Protein AF-A0A4Q3CE89-F1 (afdb_monomer)

Radius of gyration: 19.92 Å; Cα contacts (8 Å, |Δi|>4): 206; chains: 1; bounding box: 49×62×50 Å

Secondary structure (DSSP, 8-state):
--------------PEEEEEETTTTEEEEEPPTTSTTGGG-EEEEHHHHHHTB-HHHHHHHHHHHHH--TT-EEEEEEEBTTS-EEEEEEEEEETTEEEEEEEETHHHHHHHHGGGSSSSS------

Mean predicted aligned error: 12.94 Å

Foldseek 3Di:
DDDDDDPPPPVPQFKWKWKWAQVVQKIAIGTDCPHPCNVVHGIDHLVRVLVQFDPVLSCLVVVCLPVPAAFAWRWGWTAGPVRWIKTDTWHHNHDSIIIDIIGTCVVVVVVVVVVVPPPPPDDDDDD

Nearest PDB structures (foldseek):
  3u2a-assembly1_A-2  TM=8.336E-01  e=3.483E-05  Caulobacter vibrioides
  2vlg-assembly2_B  TM=5.278E-01  e=3.460E-01  Bacillus subtilis
  2vlg-assembly1_A  TM=5.462E-01  e=7.627E-01  Bacillus subtilis
  4lpz-assembly1_A-1  TM=5.569E-01  e=7.208E-01  Homo sapiens

Solvent-accessible surface area (backbone atoms only — not comparable to full-atom values): 7422 Å² total; per-residue (Å²): 136,90,84,92,78,71,91,56,73,72,71,65,70,54,51,20,41,36,38,38,36,51,90,79,44,36,37,37,30,49,35,50,86,89,33,93,43,40,89,64,45,44,80,30,44,56,71,61,48,41,67,47,30,46,74,71,35,26,53,64,53,49,52,50,62,75,68,46,46,57,71,42,75,39,81,46,77,34,40,38,76,88,66,51,47,33,32,38,39,36,32,21,77,37,82,36,28,32,41,39,41,34,35,56,48,71,69,67,53,57,74,68,62,65,74,73,73,80,85,83,82,89,85,80,87,91,134

pLDDT: mean 72.24, std 17.17, range [33.31, 91.31]

Structure (mmCIF, N/CA/C/O backbone):
data_AF-A0A4Q3CE89-F1
#
_entry.id   AF-A0A4Q3CE89-F1
#
loop_
_atom_site.group_PDB
_atom_site.id
_atom_site.type_symbol
_atom_site.label_atom_id
_atom_site.label_alt_id
_atom_site.label_comp_id
_atom_site.label_asym_id
_atom_site.label_entity_id
_atom_site.label_seq_id
_atom_site.pdbx_PDB_ins_code
_atom_site.Cartn_x
_atom_site.Cartn_y
_atom_site.Cartn_z
_atom_site.occupancy
_atom_site.B_iso_or_equiv
_atom_site.auth_seq_id
_atom_site.auth_comp_id
_atom_site.auth_asym_id
_atom_site.auth_atom_id
_atom_site.pdbx_PDB_model_num
ATOM 1 N N . MET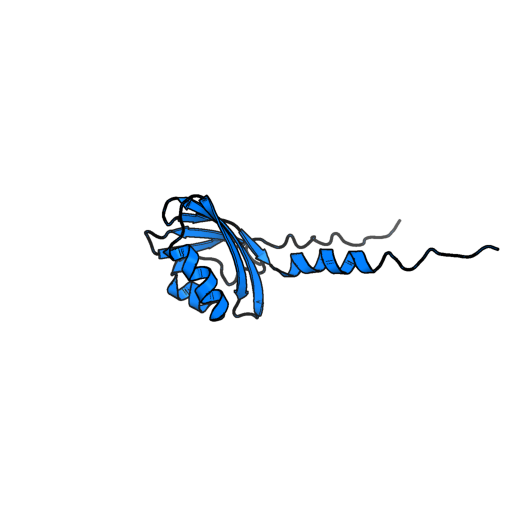 A 1 1 ? 30.138 17.308 34.429 1.00 42.50 1 MET A N 1
ATOM 2 C CA . MET A 1 1 ? 28.860 16.937 35.068 1.00 42.50 1 MET A CA 1
ATOM 3 C C . MET A 1 1 ? 27.771 17.779 34.424 1.00 42.50 1 MET A C 1
ATOM 5 O O . MET A 1 1 ? 27.955 18.983 34.342 1.00 42.50 1 MET A O 1
ATOM 9 N N . ASN A 1 2 ? 26.716 17.104 33.956 1.00 38.31 2 ASN A N 1
ATOM 10 C CA . ASN A 1 2 ? 25.486 17.593 33.313 1.00 38.31 2 ASN A CA 1
ATOM 11 C C . ASN A 1 2 ? 25.593 18.067 31.857 1.00 38.31 2 ASN A C 1
ATOM 13 O O . ASN A 1 2 ? 26.129 19.131 31.588 1.00 38.31 2 ASN A O 1
ATOM 17 N N . GLN A 1 3 ? 25.000 17.289 30.945 1.00 37.97 3 GLN A N 1
ATOM 18 C CA . GLN A 1 3 ? 23.792 17.667 30.190 1.00 37.97 3 GLN A CA 1
ATOM 19 C C . GLN A 1 3 ? 23.284 16.415 29.445 1.00 37.97 3 GLN A C 1
ATOM 21 O O . GLN A 1 3 ? 23.878 15.948 28.477 1.00 37.97 3 GLN A O 1
ATOM 26 N N . LEU A 1 4 ? 22.204 15.838 29.974 1.00 49.09 4 LEU A N 1
ATOM 27 C CA . LEU A 1 4 ? 21.367 14.843 29.315 1.00 49.09 4 LEU A CA 1
ATOM 28 C C . LEU A 1 4 ? 20.499 15.591 28.298 1.00 49.09 4 LEU A C 1
ATOM 30 O O . LEU A 1 4 ? 19.620 16.343 28.708 1.00 49.09 4 LEU A O 1
ATOM 34 N N . ALA A 1 5 ? 20.707 15.384 27.000 1.00 38.69 5 ALA A N 1
ATOM 35 C CA . ALA A 1 5 ? 19.748 15.815 25.990 1.00 38.69 5 ALA A CA 1
ATOM 36 C C . ALA A 1 5 ? 19.719 14.820 24.826 1.00 38.69 5 ALA A C 1
ATOM 38 O O . ALA A 1 5 ? 20.577 14.821 23.951 1.00 38.69 5 ALA A O 1
ATOM 39 N N . ALA A 1 6 ? 18.681 13.987 24.882 1.00 38.47 6 ALA A N 1
ATOM 40 C CA . ALA A 1 6 ? 18.089 13.235 23.788 1.00 38.47 6 ALA A CA 1
ATOM 41 C C . ALA A 1 6 ? 18.998 12.153 23.167 1.00 38.47 6 ALA A C 1
ATOM 43 O O . ALA A 1 6 ? 19.516 12.270 22.066 1.00 38.47 6 ALA A O 1
ATOM 44 N N . ASN A 1 7 ? 19.094 10.981 23.794 1.00 33.31 7 ASN A N 1
ATOM 45 C CA . ASN A 1 7 ? 18.219 9.864 23.404 1.00 33.31 7 ASN A CA 1
ATOM 46 C C . ASN A 1 7 ? 16.841 10.303 22.864 1.00 33.31 7 ASN A C 1
ATOM 48 O O . ASN A 1 7 ? 15.802 9.977 23.436 1.00 33.31 7 ASN A O 1
ATOM 52 N N . THR A 1 8 ? 16.811 11.062 21.767 1.00 37.31 8 THR A N 1
ATOM 53 C CA . THR A 1 8 ? 15.669 10.980 20.874 1.00 37.31 8 THR A CA 1
ATOM 54 C C . THR A 1 8 ? 15.753 9.539 20.402 1.00 37.31 8 THR A C 1
ATOM 56 O O . THR A 1 8 ? 16.778 9.177 19.815 1.00 37.31 8 THR A O 1
ATOM 59 N N . PRO A 1 9 ? 14.745 8.676 20.605 1.00 39.03 9 PRO A N 1
ATOM 60 C CA . PRO A 1 9 ? 14.524 7.710 19.556 1.00 39.03 9 PRO A CA 1
ATOM 61 C C . PRO A 1 9 ? 14.423 8.601 18.320 1.00 39.03 9 PRO A C 1
ATOM 63 O O . PRO A 1 9 ? 13.468 9.369 18.197 1.00 39.03 9 PRO A O 1
ATOM 66 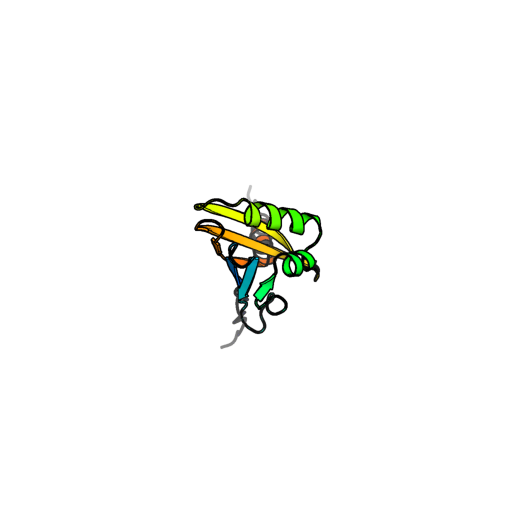N N . THR A 1 10 ? 15.452 8.631 17.466 1.00 42.19 10 THR A N 1
ATOM 67 C CA . THR A 1 10 ? 15.225 8.949 16.063 1.00 42.19 10 THR A CA 1
ATOM 68 C C . THR A 1 10 ? 14.096 8.007 15.759 1.00 42.19 10 THR A C 1
ATOM 70 O O . THR A 1 10 ? 14.329 6.799 15.800 1.00 42.19 10 THR A O 1
ATOM 73 N N . ALA A 1 11 ? 12.867 8.531 15.734 1.00 44.09 11 ALA A N 1
ATOM 74 C CA . ALA A 1 11 ? 11.676 7.749 15.536 1.00 44.09 11 ALA A CA 1
ATOM 75 C C . ALA A 1 11 ? 11.961 7.121 14.195 1.00 44.09 11 ALA A C 1
ATOM 77 O O . ALA A 1 11 ? 11.879 7.809 13.186 1.00 44.09 11 ALA A O 1
ATOM 78 N N . THR A 1 12 ? 12.500 5.900 14.222 1.00 45.50 12 THR A N 1
ATOM 79 C CA . THR A 1 12 ? 12.856 5.148 13.039 1.00 45.50 12 THR A CA 1
ATOM 80 C C . THR A 1 12 ? 11.525 5.123 12.362 1.00 45.50 12 THR A C 1
ATOM 82 O O . THR A 1 12 ? 10.606 4.556 12.952 1.00 45.50 12 THR A O 1
ATOM 85 N N . ALA A 1 13 ? 11.348 5.909 11.302 1.00 52.78 13 ALA A N 1
ATOM 86 C CA . ALA A 1 13 ? 10.067 6.049 10.657 1.00 52.78 13 ALA A CA 1
ATOM 87 C C . ALA A 1 13 ? 9.619 4.622 10.391 1.00 52.78 13 ALA A C 1
ATOM 89 O O . ALA A 1 13 ? 10.288 3.908 9.647 1.00 52.78 13 ALA A O 1
ATOM 90 N N . ARG A 1 14 ? 8.649 4.148 11.189 1.00 63.88 14 ARG A N 1
ATOM 91 C CA . ARG A 1 14 ? 8.466 2.714 11.445 1.00 63.88 14 ARG A CA 1
ATOM 92 C C . ARG A 1 14 ? 7.870 2.135 10.179 1.00 63.88 14 ARG A C 1
ATOM 94 O O . ARG A 1 14 ? 6.651 2.102 10.038 1.00 63.88 14 ARG A O 1
ATOM 101 N N . ALA A 1 15 ? 8.739 1.810 9.229 1.00 75.88 15 ALA A N 1
ATOM 102 C CA . ALA A 1 15 ? 8.361 1.384 7.906 1.00 75.88 15 ALA A CA 1
ATOM 103 C C . ALA A 1 15 ? 7.562 0.091 8.038 1.00 75.88 15 ALA A C 1
ATOM 105 O O . ALA A 1 15 ? 7.933 -0.795 8.809 1.00 75.88 15 ALA A O 1
ATOM 106 N N . ALA A 1 16 ? 6.458 -0.009 7.311 1.00 85.94 16 ALA A N 1
ATOM 107 C CA . ALA A 1 16 ? 5.689 -1.241 7.256 1.00 85.94 16 ALA A CA 1
ATOM 108 C C . ALA A 1 16 ? 6.120 -2.048 6.034 1.00 85.94 16 ALA A C 1
ATOM 110 O O . ALA A 1 16 ? 6.332 -1.494 4.957 1.00 85.94 16 ALA A O 1
ATOM 111 N N . LEU A 1 17 ? 6.240 -3.361 6.179 1.00 88.62 17 LEU A N 1
ATOM 112 C CA . LEU A 1 17 ? 6.423 -4.252 5.039 1.00 88.62 17 LEU A CA 1
ATOM 113 C C . LEU A 1 17 ? 5.070 -4.472 4.379 1.00 88.62 17 LEU A C 1
ATOM 115 O O . LEU A 1 17 ? 4.076 -4.701 5.063 1.00 88.62 17 LEU A O 1
ATOM 119 N N . TRP A 1 18 ? 5.025 -4.454 3.056 1.00 91.31 18 TRP A N 1
ATOM 120 C CA . TRP A 1 18 ? 3.819 -4.803 2.321 1.00 91.31 18 TRP A CA 1
ATOM 121 C C . TRP A 1 18 ? 4.125 -5.852 1.258 1.00 91.31 18 TRP A C 1
ATOM 123 O O . TRP A 1 18 ? 5.223 -5.905 0.698 1.00 91.31 18 TRP A O 1
ATOM 133 N N . SER A 1 19 ? 3.151 -6.715 0.999 1.00 90.12 19 SER A N 1
ATOM 134 C CA . SER A 1 19 ? 3.231 -7.768 -0.005 1.00 90.12 19 SER A CA 1
ATOM 135 C C . SER A 1 19 ? 1.880 -7.937 -0.679 1.00 90.12 19 SER A C 1
ATOM 137 O O . SER A 1 19 ? 0.852 -8.017 -0.013 1.00 90.12 19 SER A O 1
ATOM 139 N N . TRP A 1 20 ? 1.883 -7.996 -1.999 1.00 90.31 20 TRP A N 1
ATOM 140 C CA . TRP A 1 20 ? 0.733 -8.231 -2.850 1.00 90.31 20 TRP A CA 1
ATOM 141 C C . TRP A 1 20 ? 0.809 -9.622 -3.460 1.00 90.31 20 TRP A C 1
ATOM 143 O O . TRP A 1 20 ? 1.843 -10.012 -4.007 1.00 90.31 20 TRP A O 1
ATOM 153 N N . ASN A 1 21 ? -0.314 -10.330 -3.419 1.00 89.75 21 ASN A N 1
ATOM 154 C CA . ASN A 1 21 ? -0.508 -11.577 -4.134 1.00 89.75 21 ASN A CA 1
ATOM 155 C C . ASN A 1 21 ? -1.740 -11.462 -5.041 1.00 89.75 21 ASN A C 1
ATOM 157 O O . ASN A 1 21 ? -2.879 -11.479 -4.580 1.00 89.75 21 ASN A O 1
ATOM 161 N N . GLY A 1 22 ? -1.501 -11.371 -6.345 1.00 84.50 22 GLY A N 1
ATOM 162 C CA . GLY A 1 22 ? -2.529 -11.253 -7.373 1.00 84.50 22 GLY A CA 1
ATOM 163 C C . GLY A 1 22 ? -3.317 -12.538 -7.620 1.00 84.50 22 GLY A C 1
ATOM 164 O O . GLY A 1 22 ? -4.447 -12.452 -8.087 1.00 84.50 22 GLY A O 1
ATOM 165 N N . ALA A 1 23 ? -2.781 -13.712 -7.262 1.00 85.75 23 ALA A N 1
ATOM 166 C CA . ALA A 1 23 ? -3.513 -14.975 -7.367 1.00 85.75 23 ALA A CA 1
ATOM 167 C C . ALA A 1 23 ? -4.635 -15.066 -6.323 1.00 85.75 23 ALA A C 1
ATOM 169 O O . ALA A 1 23 ? -5.698 -15.616 -6.601 1.00 85.75 23 ALA A O 1
ATOM 170 N N . THR A 1 24 ? -4.412 -14.506 -5.130 1.00 86.50 24 THR A N 1
ATOM 171 C CA . THR A 1 24 ? -5.421 -14.448 -4.061 1.00 86.50 24 THR A CA 1
ATOM 172 C C . THR A 1 24 ? -6.152 -13.107 -3.994 1.00 86.50 24 THR A C 1
ATOM 174 O O . THR A 1 24 ? -7.188 -13.012 -3.342 1.00 86.50 24 THR A O 1
ATOM 177 N N . GLY A 1 25 ? -5.634 -12.064 -4.649 1.00 86.06 25 GLY A N 1
ATOM 178 C CA . GLY A 1 25 ? -6.163 -10.702 -4.566 1.00 86.06 25 GLY A CA 1
ATOM 179 C C . GLY A 1 25 ? -5.965 -10.053 -3.191 1.00 86.06 25 GLY A C 1
ATOM 180 O O . GLY A 1 25 ? -6.701 -9.126 -2.836 1.00 86.06 25 GLY A O 1
ATOM 181 N N . VAL A 1 26 ? -5.006 -10.560 -2.408 1.00 89.31 26 VAL A N 1
ATOM 182 C CA . VAL A 1 26 ? -4.754 -10.145 -1.024 1.00 89.31 26 VAL A CA 1
ATOM 183 C C . VAL A 1 26 ? -3.465 -9.335 -0.940 1.00 89.31 26 VAL A C 1
ATOM 185 O O . VAL A 1 26 ? -2.403 -9.766 -1.396 1.00 89.31 26 VAL A O 1
ATOM 188 N N . LEU A 1 27 ? -3.556 -8.175 -0.293 1.00 89.81 27 LEU A N 1
ATOM 189 C CA . LEU A 1 27 ? -2.424 -7.363 0.124 1.00 89.81 27 LEU A CA 1
ATOM 190 C C . LEU A 1 27 ? -2.209 -7.528 1.630 1.00 89.81 27 LEU A C 1
ATOM 192 O O . LEU A 1 27 ? -3.093 -7.241 2.428 1.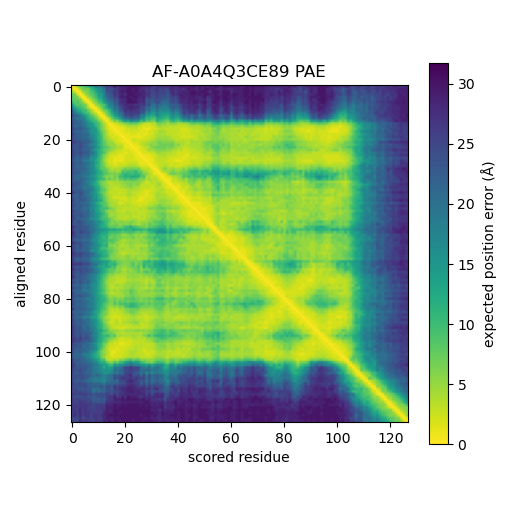00 89.81 27 LEU A O 1
ATOM 196 N N . THR A 1 28 ? -1.031 -7.985 2.033 1.00 91.31 28 THR A N 1
ATOM 197 C CA . THR A 1 28 ? -0.649 -8.088 3.444 1.00 91.31 28 THR A CA 1
ATOM 198 C C . THR A 1 28 ? 0.251 -6.920 3.803 1.00 91.31 28 THR A C 1
ATOM 200 O O . THR A 1 28 ? 1.283 -6.729 3.161 1.00 91.31 28 THR A O 1
ATOM 203 N N . ILE A 1 29 ? -0.121 -6.166 4.831 1.00 89.94 29 ILE A N 1
ATOM 204 C CA . ILE A 1 29 ? 0.712 -5.140 5.454 1.00 89.94 29 ILE A CA 1
ATOM 205 C C . ILE A 1 29 ? 1.145 -5.681 6.808 1.00 89.94 29 ILE A C 1
ATOM 207 O O . ILE A 1 29 ? 0.327 -6.194 7.565 1.00 89.94 29 ILE A O 1
ATOM 211 N N . ARG A 1 30 ? 2.436 -5.584 7.098 1.00 88.75 30 ARG A N 1
ATOM 212 C CA . ARG A 1 30 ? 3.010 -5.890 8.399 1.00 88.75 30 ARG A CA 1
ATOM 213 C C . ARG A 1 30 ? 3.677 -4.638 8.933 1.00 88.75 30 ARG A C 1
ATOM 215 O O . ARG A 1 30 ? 4.745 -4.253 8.451 1.00 88.75 30 ARG A O 1
ATOM 222 N N . ALA A 1 31 ? 3.030 -4.001 9.894 1.00 85.62 31 ALA A N 1
ATOM 223 C CA . ALA A 1 31 ? 3.563 -2.839 10.581 1.00 85.62 31 ALA A CA 1
ATOM 224 C C . ALA A 1 31 ? 4.081 -3.231 11.966 1.00 85.62 31 ALA A C 1
ATOM 226 O O . ALA A 1 31 ? 3.581 -4.157 12.601 1.00 85.62 31 ALA A O 1
ATOM 227 N N . GLU A 1 32 ? 5.076 -2.495 12.452 1.00 75.06 32 GLU A N 1
ATOM 228 C CA . GLU A 1 32 ? 5.529 -2.661 13.829 1.00 75.06 32 GLU A CA 1
ATOM 229 C C . GLU A 1 32 ? 4.418 -2.237 14.807 1.00 75.06 32 GLU A C 1
ATOM 231 O O . GLU A 1 32 ? 3.807 -1.172 14.621 1.00 75.06 32 GLU A O 1
ATOM 236 N N . PRO A 1 33 ? 4.163 -3.024 15.869 1.00 68.94 33 PRO A N 1
ATOM 237 C CA . PRO A 1 33 ? 3.121 -2.717 16.838 1.00 68.94 33 PRO A CA 1
ATOM 238 C C . PRO A 1 33 ? 3.388 -1.367 17.519 1.00 68.94 33 PRO A C 1
ATOM 240 O O . PRO A 1 33 ? 4.492 -1.080 17.992 1.00 68.94 33 PRO A O 1
ATOM 243 N N . GLY A 1 34 ? 2.366 -0.507 17.540 1.00 69.50 34 GLY A N 1
ATOM 244 C CA . GLY A 1 34 ? 2.474 0.864 18.052 1.00 69.50 34 GLY A CA 1
ATOM 245 C C . GLY A 1 34 ? 3.210 1.835 17.116 1.00 69.50 34 GLY A C 1
ATOM 246 O O . GLY A 1 34 ? 3.631 2.908 17.551 1.00 69.50 34 GLY A O 1
ATOM 247 N N . GLY A 1 35 ? 3.439 1.465 15.852 1.00 68.56 35 GLY A N 1
ATOM 248 C CA . GLY A 1 35 ? 3.931 2.359 14.802 1.00 68.56 35 GLY A CA 1
ATOM 249 C C . GLY A 1 35 ? 2.824 3.154 14.103 1.00 68.56 35 GLY A C 1
ATOM 250 O O . GLY A 1 35 ? 1.640 2.867 14.259 1.00 68.56 35 GLY A O 1
ATOM 251 N N . ALA A 1 36 ? 3.220 4.123 13.271 1.00 69.81 36 ALA A N 1
ATOM 252 C CA . ALA A 1 36 ? 2.303 4.987 12.514 1.00 69.81 36 ALA A CA 1
ATOM 253 C C . ALA A 1 36 ? 1.360 4.217 11.565 1.00 69.81 36 ALA A C 1
ATOM 255 O O . ALA A 1 36 ? 0.297 4.710 11.209 1.00 69.81 36 ALA A O 1
ATOM 256 N N . PHE A 1 37 ? 1.730 2.992 11.182 1.00 75.81 37 PHE A N 1
ATOM 257 C CA . PHE A 1 37 ? 0.938 2.124 10.307 1.00 75.81 37 PHE A CA 1
ATOM 258 C C . PHE A 1 37 ? 0.247 0.974 11.045 1.00 75.81 37 PHE A C 1
ATOM 260 O O . PHE A 1 37 ? -0.323 0.099 10.400 1.00 75.81 37 PHE A O 1
ATOM 267 N N . SER A 1 38 ? 0.265 0.960 12.383 1.00 79.81 38 SER A N 1
ATOM 268 C CA . SER A 1 38 ? -0.341 -0.127 13.165 1.00 79.81 38 SER A CA 1
ATOM 269 C C . SER A 1 38 ? -1.847 -0.275 12.903 1.00 79.81 38 SER A C 1
ATOM 271 O O . SER A 1 38 ? -2.373 -1.371 13.047 1.00 79.81 38 SER A O 1
ATOM 273 N N . SER A 1 39 ? -2.533 0.795 12.485 1.00 78.31 39 SER A N 1
ATOM 274 C CA . SER A 1 39 ? -3.965 0.776 12.140 1.00 78.31 39 SER A CA 1
ATOM 275 C C . SER A 1 39 ? -4.279 0.111 10.795 1.00 78.31 39 SER A C 1
ATOM 277 O O . SER A 1 39 ? -5.429 -0.240 10.548 1.00 78.31 39 SER A O 1
ATOM 279 N N . ILE A 1 40 ? -3.284 -0.034 9.913 1.00 81.50 40 ILE A N 1
ATOM 280 C CA . ILE A 1 40 ? -3.423 -0.698 8.606 1.00 81.50 40 ILE A CA 1
ATOM 281 C C . ILE A 1 40 ? -2.695 -2.049 8.563 1.00 81.50 40 ILE A C 1
ATOM 283 O O . ILE A 1 40 ? -2.604 -2.660 7.501 1.00 81.50 40 ILE A O 1
ATOM 287 N N . ASP A 1 41 ? -2.174 -2.520 9.698 1.00 86.50 41 ASP A N 1
ATOM 288 C CA . ASP A 1 41 ? -1.585 -3.852 9.831 1.00 86.50 41 ASP A CA 1
ATOM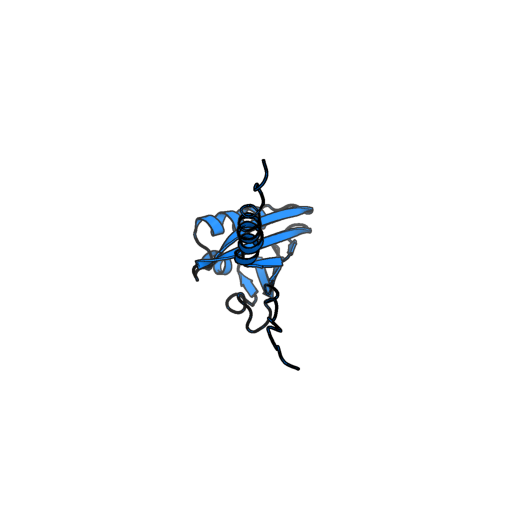 289 C C . ASP A 1 41 ? -2.628 -4.944 9.549 1.00 86.50 41 ASP A C 1
ATOM 291 O O . ASP A 1 41 ? -3.787 -4.836 9.953 1.00 86.50 41 ASP A O 1
ATOM 295 N N . GLY A 1 42 ? -2.219 -5.992 8.835 1.00 88.56 42 GLY A N 1
ATOM 296 C CA . GLY A 1 42 ? -3.054 -7.153 8.550 1.00 88.56 42 GLY A CA 1
ATOM 297 C C . GLY A 1 42 ? -3.181 -7.494 7.067 1.00 88.56 42 GLY A C 1
ATOM 298 O O . GLY A 1 42 ? -2.472 -6.981 6.199 1.00 88.56 42 GLY A O 1
ATOM 299 N N . ALA A 1 43 ? -4.090 -8.424 6.779 1.00 90.94 43 ALA A N 1
ATOM 300 C CA . ALA A 1 43 ? -4.400 -8.867 5.427 1.00 90.94 43 ALA A CA 1
ATOM 301 C C . ALA A 1 43 ? -5.652 -8.155 4.908 1.00 90.94 43 ALA A C 1
ATOM 303 O O . ALA A 1 43 ? -6.718 -8.213 5.517 1.00 90.94 43 ALA A O 1
ATOM 304 N N . TRP A 1 44 ? -5.517 -7.529 3.747 1.00 90.12 44 TRP A N 1
ATOM 305 C CA . TRP A 1 44 ? -6.546 -6.729 3.106 1.00 90.12 44 TRP A CA 1
ATOM 306 C C . TRP A 1 44 ? -6.878 -7.320 1.745 1.00 90.12 44 TRP A C 1
ATOM 308 O O . TRP A 1 44 ? -5.990 -7.670 0.970 1.00 90.12 44 TRP A O 1
ATOM 318 N N . SER A 1 45 ? -8.164 -7.388 1.411 1.00 88.19 45 SER A N 1
ATOM 319 C CA . SER A 1 45 ? -8.548 -7.545 0.008 1.00 88.19 45 SER A CA 1
ATOM 320 C C . SER A 1 45 ? -8.201 -6.264 -0.757 1.00 88.19 45 SER A C 1
ATOM 322 O O . SER A 1 45 ? -8.165 -5.184 -0.160 1.00 88.19 45 SER A O 1
ATOM 324 N N . LEU A 1 46 ? -7.980 -6.353 -2.073 1.00 83.62 46 LEU A N 1
ATOM 325 C CA . LEU A 1 46 ? -7.746 -5.157 -2.893 1.00 83.62 46 LEU A CA 1
ATOM 326 C C . LEU A 1 46 ? -8.853 -4.113 -2.692 1.00 83.62 46 LEU A C 1
ATOM 328 O O . LEU A 1 46 ? -8.561 -2.950 -2.462 1.00 83.62 46 LEU A O 1
ATOM 332 N N . GLU A 1 47 ? -10.117 -4.526 -2.714 1.00 83.50 47 GLU A N 1
ATOM 333 C CA . GLU A 1 47 ? -11.272 -3.637 -2.543 1.00 83.50 47 GLU A CA 1
ATOM 334 C C . GLU A 1 47 ? -11.268 -2.933 -1.175 1.00 83.50 47 GLU A C 1
ATOM 336 O O . GLU A 1 47 ? -11.461 -1.717 -1.112 1.00 83.50 47 GLU A O 1
ATOM 341 N N . SER A 1 48 ? -11.004 -3.679 -0.094 1.00 85.81 48 SER A N 1
ATOM 342 C CA . SER A 1 48 ? -10.943 -3.143 1.273 1.00 85.81 48 SER A CA 1
ATOM 343 C C . SER A 1 4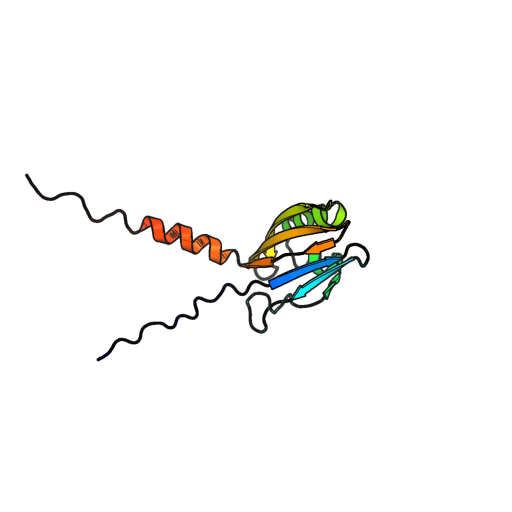8 ? -9.754 -2.212 1.469 1.00 85.81 48 SER A C 1
ATOM 345 O O . SER A 1 48 ? -9.907 -1.153 2.064 1.00 85.81 48 SER A O 1
ATOM 347 N N . LEU A 1 49 ? -8.583 -2.575 0.939 1.00 82.94 49 LEU A N 1
ATOM 348 C CA . LEU A 1 49 ? -7.398 -1.724 0.983 1.00 82.94 49 LEU A CA 1
ATOM 349 C C . LEU A 1 49 ? -7.672 -0.403 0.273 1.00 82.94 49 LEU A C 1
ATOM 351 O O . LEU A 1 49 ? -7.407 0.666 0.803 1.00 82.94 49 LEU A O 1
ATOM 355 N N . LEU A 1 50 ? -8.232 -0.485 -0.929 1.00 81.62 50 LEU A N 1
ATOM 356 C CA . LEU A 1 50 ? -8.547 0.658 -1.762 1.00 81.62 50 LEU A CA 1
ATOM 357 C C . LEU A 1 50 ? -9.596 1.594 -1.130 1.00 81.62 50 LEU A C 1
ATOM 359 O O . LEU A 1 50 ? -9.628 2.771 -1.477 1.00 81.62 50 LEU A O 1
ATOM 363 N N . ALA A 1 51 ? -10.424 1.107 -0.203 1.00 82.62 51 ALA A N 1
ATOM 364 C CA . ALA A 1 51 ? -11.316 1.947 0.595 1.00 82.62 51 ALA A CA 1
ATOM 365 C C . ALA A 1 51 ? -10.570 2.785 1.654 1.00 82.62 51 ALA A C 1
ATOM 367 O O . ALA A 1 51 ? -11.078 3.829 2.050 1.00 82.62 51 ALA A O 1
ATOM 368 N N . GLN A 1 52 ? -9.359 2.379 2.057 1.00 79.00 52 GLN A N 1
ATOM 369 C CA . GLN A 1 52 ? -8.514 3.095 3.026 1.00 79.00 52 GLN A CA 1
ATOM 370 C C . GLN A 1 52 ? -7.725 4.267 2.414 1.00 79.00 52 GLN A C 1
ATOM 372 O O . GLN A 1 52 ? -6.974 4.942 3.123 1.00 79.00 52 GLN A O 1
ATOM 377 N N . PHE A 1 53 ? -7.877 4.510 1.110 1.00 78.12 53 PHE A N 1
ATOM 378 C CA . PHE A 1 53 ? -7.176 5.559 0.375 1.00 78.12 53 PHE A CA 1
ATOM 379 C C . PHE A 1 53 ? -8.155 6.495 -0.324 1.00 78.12 53 PHE A C 1
ATOM 381 O O . PHE A 1 53 ? -9.196 6.073 -0.830 1.00 78.12 53 PHE A O 1
ATOM 388 N N . ASP A 1 54 ? -7.771 7.767 -0.418 1.00 72.69 54 ASP A N 1
ATOM 389 C CA . ASP A 1 54 ? -8.489 8.743 -1.234 1.00 72.69 54 ASP A CA 1
ATOM 390 C C . ASP A 1 54 ? -8.550 8.310 -2.715 1.00 72.69 54 ASP A C 1
ATOM 392 O O . ASP A 1 54 ? -7.637 7.651 -3.228 1.00 72.69 54 ASP A O 1
ATOM 396 N N . GLY A 1 55 ? -9.622 8.682 -3.422 1.00 71.31 55 GLY A N 1
ATOM 397 C CA . GLY A 1 55 ? -9.953 8.181 -4.761 1.00 71.31 55 GLY A CA 1
ATOM 398 C C . GLY A 1 55 ? -8.820 8.272 -5.793 1.00 71.31 55 GLY A C 1
ATOM 399 O O . GLY A 1 55 ? -8.675 7.368 -6.621 1.00 71.31 55 GLY A O 1
ATOM 400 N N . LEU A 1 56 ? -7.963 9.297 -5.726 1.00 72.94 56 LEU A N 1
ATOM 401 C CA . LEU A 1 56 ? -6.799 9.401 -6.619 1.00 72.94 56 LEU A CA 1
ATOM 402 C C . LEU A 1 56 ? -5.685 8.412 -6.254 1.00 72.94 56 LEU A C 1
ATOM 404 O O . LEU A 1 56 ? -5.099 7.782 -7.138 1.00 72.94 56 LEU A O 1
ATOM 408 N N . ALA A 1 57 ? -5.415 8.229 -4.961 1.00 75.12 57 ALA A N 1
ATOM 409 C CA . ALA A 1 57 ? -4.473 7.220 -4.482 1.00 75.12 57 ALA A CA 1
ATOM 410 C C . ALA A 1 57 ? -4.973 5.799 -4.795 1.00 75.12 57 ALA A C 1
ATOM 412 O O . ALA A 1 57 ? -4.178 4.932 -5.163 1.00 75.12 57 ALA A O 1
ATOM 413 N N . ARG A 1 58 ? -6.296 5.592 -4.766 1.00 80.19 58 ARG A N 1
ATOM 414 C CA . ARG A 1 58 ? -6.956 4.332 -5.125 1.00 80.19 58 ARG A CA 1
ATOM 415 C C . ARG A 1 58 ? -6.571 3.859 -6.531 1.00 80.19 58 ARG A C 1
ATOM 417 O O . ARG A 1 58 ? -6.093 2.739 -6.705 1.00 80.19 58 ARG A O 1
ATOM 424 N N . VAL A 1 59 ? -6.720 4.719 -7.539 1.00 79.38 59 VAL A N 1
ATOM 425 C CA . VAL A 1 59 ? -6.380 4.383 -8.936 1.00 79.38 59 VAL A CA 1
ATOM 426 C C . VAL A 1 59 ? -4.878 4.149 -9.101 1.00 79.38 59 VAL A C 1
ATOM 428 O O . VAL A 1 59 ? -4.466 3.227 -9.811 1.00 79.38 59 VAL A O 1
ATOM 431 N N . ARG A 1 60 ? -4.057 4.949 -8.414 1.00 78.50 60 ARG A N 1
ATOM 432 C CA . ARG A 1 60 ? -2.594 4.848 -8.478 1.00 78.50 60 ARG A CA 1
ATOM 433 C C . ARG A 1 60 ? -2.064 3.538 -7.909 1.00 78.50 60 ARG A C 1
ATOM 435 O O . ARG A 1 60 ? -1.114 3.015 -8.470 1.00 78.50 60 ARG A O 1
ATOM 442 N N . ILE A 1 61 ? -2.692 2.997 -6.864 1.00 80.25 61 ILE A N 1
ATOM 443 C CA . ILE A 1 61 ? -2.361 1.681 -6.294 1.00 80.25 61 ILE A CA 1
ATOM 444 C C . ILE A 1 61 ? -2.946 0.552 -7.150 1.00 80.25 61 ILE A C 1
ATOM 446 O O . ILE A 1 61 ? -2.247 -0.400 -7.487 1.00 80.25 61 ILE A O 1
ATOM 450 N N . ALA A 1 62 ? -4.213 0.655 -7.558 1.00 82.06 62 ALA A N 1
ATOM 451 C CA . ALA A 1 62 ? -4.892 -0.423 -8.276 1.00 82.06 62 ALA A CA 1
ATOM 452 C C . ALA A 1 62 ? -4.282 -0.725 -9.656 1.00 82.06 62 ALA A C 1
ATOM 454 O O . ALA A 1 62 ? -4.222 -1.887 -10.056 1.00 82.06 62 ALA A O 1
ATOM 455 N N . THR A 1 63 ? -3.845 0.306 -10.384 1.00 81.62 63 THR A N 1
ATOM 456 C CA . THR A 1 63 ? -3.328 0.175 -11.757 1.00 81.62 63 THR A CA 1
ATOM 457 C C . THR A 1 63 ? -2.101 -0.745 -11.845 1.00 81.62 63 THR A C 1
ATOM 459 O O . THR A 1 63 ? -2.171 -1.743 -12.569 1.00 81.62 63 THR A O 1
ATOM 462 N N . PRO A 1 64 ? -1.004 -0.493 -11.104 1.00 80.31 64 PRO A N 1
ATOM 463 C CA . PRO A 1 64 ? 0.149 -1.383 -11.113 1.00 80.31 64 PRO A CA 1
ATOM 464 C C . PRO A 1 64 ? -0.188 -2.746 -10.507 1.00 80.31 64 PRO A C 1
ATOM 466 O O . PRO A 1 64 ? 0.205 -3.752 -11.075 1.00 80.31 64 PRO A O 1
ATOM 469 N N . LEU A 1 65 ? -0.984 -2.841 -9.434 1.00 79.56 65 LEU A N 1
ATOM 470 C CA . LEU A 1 65 ? -1.320 -4.145 -8.834 1.00 79.56 65 LEU A CA 1
ATOM 471 C C . LEU A 1 65 ? -2.103 -5.086 -9.766 1.00 79.56 65 LEU A C 1
ATOM 473 O O . LEU A 1 65 ? -1.984 -6.305 -9.632 1.00 79.56 65 LEU A O 1
ATOM 477 N N . ARG A 1 66 ? -2.878 -4.542 -10.714 1.00 80.81 66 ARG A N 1
ATOM 478 C CA . ARG A 1 66 ? -3.639 -5.327 -11.704 1.00 80.81 66 ARG A CA 1
ATOM 479 C C . ARG A 1 66 ? -2.852 -5.665 -12.971 1.00 80.81 66 ARG A C 1
ATOM 481 O O . ARG A 1 66 ? -3.120 -6.700 -13.571 1.00 80.81 66 ARG A O 1
ATOM 488 N N . SER A 1 67 ? -1.917 -4.808 -13.378 1.00 79.75 67 SER A N 1
ATOM 489 C CA . SER A 1 67 ? -1.229 -4.908 -14.680 1.00 79.75 67 SER A CA 1
ATOM 490 C C . SER A 1 67 ? 0.295 -5.023 -14.574 1.00 79.75 67 SER A C 1
ATOM 492 O O . SER A 1 67 ? 0.990 -4.991 -15.591 1.00 79.75 67 SER A O 1
ATOM 494 N N . GLY A 1 68 ? 0.816 -5.115 -13.353 1.00 76.88 68 GLY A N 1
ATOM 495 C CA . GLY A 1 68 ? 2.238 -5.095 -13.052 1.00 76.88 68 GLY A CA 1
ATOM 496 C C . GLY A 1 68 ? 2.971 -6.301 -13.613 1.00 76.88 68 GLY A C 1
ATOM 497 O O . GLY A 1 68 ? 2.473 -7.430 -13.602 1.00 76.88 68 GLY A O 1
ATOM 498 N N . ARG A 1 69 ? 4.174 -6.043 -14.121 1.00 80.75 69 ARG A N 1
ATOM 499 C CA . ARG A 1 69 ? 5.054 -7.057 -14.706 1.00 80.75 69 ARG A CA 1
ATOM 500 C C . ARG A 1 69 ? 6.212 -7.344 -13.760 1.00 80.75 69 ARG A C 1
ATOM 502 O O . ARG A 1 69 ? 6.639 -6.424 -13.074 1.00 80.75 69 ARG A O 1
ATOM 509 N N . PRO A 1 70 ? 6.771 -8.565 -13.753 1.00 83.88 70 PRO A N 1
ATOM 510 C CA . PRO A 1 70 ? 7.979 -8.859 -12.988 1.00 83.88 70 PRO A CA 1
ATOM 511 C C . PRO A 1 70 ? 9.088 -7.844 -13.298 1.00 83.88 70 PRO A C 1
ATOM 513 O O . PRO A 1 70 ? 9.370 -7.573 -14.465 1.00 83.88 70 PRO A O 1
ATOM 516 N N . GLY A 1 71 ? 9.701 -7.282 -12.259 1.00 81.12 71 GLY A N 1
ATOM 517 C CA . GLY A 1 71 ? 10.730 -6.245 -12.360 1.00 81.12 71 GLY A CA 1
ATOM 518 C C . GLY A 1 71 ? 10.204 -4.809 -12.437 1.00 81.12 71 GLY A C 1
ATOM 519 O O . GLY A 1 71 ? 11.011 -3.886 -12.352 1.00 81.12 71 GLY A O 1
ATOM 520 N N . ASP A 1 72 ? 8.891 -4.597 -12.559 1.00 83.88 72 ASP A N 1
ATOM 521 C CA . ASP A 1 72 ? 8.314 -3.252 -12.593 1.00 83.88 72 ASP A CA 1
ATOM 522 C C . ASP A 1 72 ? 8.418 -2.593 -11.201 1.00 83.88 72 ASP A C 1
ATOM 524 O O . ASP A 1 72 ? 7.989 -3.194 -10.201 1.00 83.88 72 ASP A O 1
ATOM 528 N N . PRO A 1 73 ? 9.037 -1.403 -11.097 1.00 85.12 73 PRO A N 1
ATOM 529 C CA . PRO A 1 73 ? 9.188 -0.706 -9.831 1.00 85.12 73 PRO A CA 1
ATOM 530 C C . PRO A 1 73 ? 7.862 -0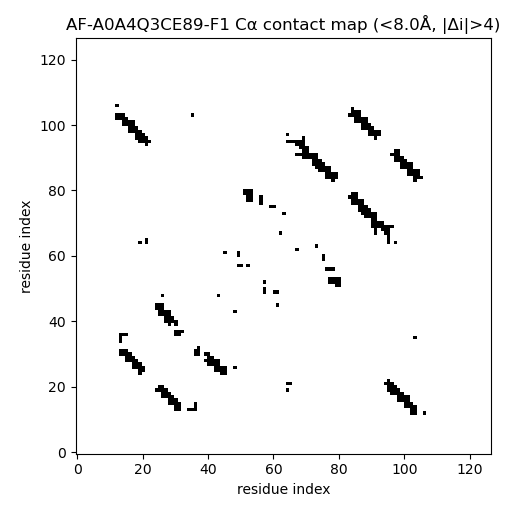.088 -9.393 1.00 85.12 73 PRO A C 1
ATOM 532 O O . PRO A 1 73 ? 7.072 0.402 -10.195 1.00 85.12 73 PRO A O 1
ATOM 535 N N . ILE A 1 74 ? 7.643 -0.060 -8.085 1.00 84.56 74 ILE A N 1
ATOM 536 C CA . ILE A 1 74 ? 6.460 0.528 -7.468 1.00 84.56 74 ILE A CA 1
ATOM 537 C C . ILE A 1 74 ? 6.927 1.691 -6.602 1.00 84.56 74 ILE A C 1
ATOM 539 O O . ILE A 1 74 ? 7.594 1.482 -5.592 1.00 84.56 74 ILE A O 1
ATOM 543 N N . ASP A 1 75 ? 6.568 2.902 -7.020 1.00 85.75 75 ASP A N 1
ATOM 544 C CA . ASP A 1 75 ? 6.754 4.165 -6.299 1.00 85.75 75 ASP A CA 1
ATOM 545 C C . ASP A 1 75 ? 5.404 4.886 -6.303 1.00 85.75 75 ASP A C 1
ATOM 547 O O . ASP A 1 75 ? 4.955 5.412 -7.325 1.00 85.75 75 ASP A O 1
ATOM 551 N N . ILE A 1 76 ? 4.673 4.797 -5.191 1.00 84.62 76 ILE A N 1
ATOM 552 C CA . ILE A 1 76 ? 3.313 5.335 -5.104 1.00 84.62 76 ILE A CA 1
ATOM 553 C C . ILE A 1 76 ? 3.154 6.149 -3.835 1.00 84.62 76 ILE A C 1
ATOM 555 O O . ILE A 1 76 ? 3.109 5.627 -2.721 1.00 84.62 76 ILE A O 1
ATOM 559 N N . ARG A 1 77 ? 2.978 7.454 -4.020 1.00 83.88 77 ARG A N 1
ATOM 560 C CA . ARG A 1 77 ? 2.581 8.371 -2.951 1.00 83.88 77 ARG A CA 1
ATOM 561 C C . ARG A 1 77 ? 1.071 8.346 -2.787 1.00 83.88 77 ARG A C 1
ATOM 563 O O . ARG A 1 77 ? 0.349 8.623 -3.754 1.00 83.88 77 ARG A O 1
ATOM 570 N N . ALA A 1 78 ? 0.631 8.051 -1.572 1.00 79.88 78 ALA A N 1
ATOM 571 C CA . ALA A 1 78 ? -0.763 7.959 -1.181 1.00 79.88 78 ALA A CA 1
ATOM 572 C C . ALA A 1 78 ? -1.002 8.703 0.139 1.00 79.88 78 ALA A C 1
ATOM 574 O O . ALA A 1 78 ? -0.087 8.896 0.934 1.00 79.88 78 ALA A O 1
ATOM 575 N N . THR A 1 79 ? -2.243 9.103 0.378 1.00 79.12 79 THR A N 1
ATOM 576 C CA . THR A 1 79 ? -2.673 9.662 1.662 1.00 79.12 79 THR A CA 1
ATOM 577 C C . THR A 1 79 ? -3.650 8.676 2.280 1.00 79.12 79 THR A C 1
ATOM 579 O O . THR A 1 79 ? -4.601 8.260 1.612 1.00 79.12 79 THR A O 1
ATOM 582 N N . LEU A 1 80 ? -3.379 8.258 3.516 1.00 77.38 80 LEU A N 1
ATOM 583 C CA . LEU A 1 80 ? -4.274 7.399 4.291 1.00 77.38 80 LEU A CA 1
ATOM 584 C C . LEU A 1 80 ? -5.541 8.176 4.675 1.00 77.38 80 LEU A C 1
ATOM 586 O O . LEU A 1 80 ? -5.516 9.405 4.718 1.00 77.38 80 LEU A O 1
ATOM 590 N N . LEU A 1 81 ? -6.633 7.477 5.002 1.00 72.31 81 LEU A N 1
ATOM 591 C CA . LEU A 1 81 ? -7.878 8.109 5.478 1.00 72.31 81 LEU A CA 1
ATOM 592 C C . LEU A 1 81 ? -7.688 9.026 6.698 1.00 72.31 81 LEU A C 1
ATOM 594 O O . LEU A 1 81 ? -8.410 10.005 6.836 1.00 72.31 81 LEU A O 1
ATOM 598 N N . ASP A 1 82 ? -6.702 8.739 7.549 1.00 71.69 82 ASP A N 1
ATOM 599 C CA . ASP A 1 82 ? -6.329 9.583 8.695 1.00 71.69 82 ASP A CA 1
ATOM 600 C C . ASP A 1 82 ? -5.657 10.912 8.274 1.00 71.69 82 ASP A C 1
ATOM 602 O O . ASP A 1 82 ? -5.340 11.768 9.091 1.00 71.69 82 ASP A O 1
ATOM 606 N N . GLY A 1 83 ? -5.422 11.110 6.973 1.00 71.56 83 GLY A N 1
ATOM 607 C CA . GLY A 1 83 ? -4.729 12.272 6.418 1.00 71.56 83 GLY A CA 1
ATOM 608 C C . GLY A 1 83 ? -3.205 12.130 6.406 1.00 71.56 83 GLY A C 1
ATOM 609 O O . GLY A 1 83 ? -2.518 12.976 5.828 1.00 71.56 83 GLY A O 1
ATOM 610 N N . SER A 1 84 ? -2.656 11.057 6.984 1.00 74.38 84 SER A N 1
ATOM 611 C CA . SER A 1 84 ? -1.212 10.821 7.007 1.00 74.38 84 SER A CA 1
ATOM 612 C C . SER A 1 84 ? -0.687 10.447 5.614 1.00 74.38 84 SER A C 1
ATOM 614 O O . SER A 1 84 ? -1.214 9.528 4.972 1.00 74.38 84 SER A O 1
ATOM 616 N N . PRO A 1 85 ? 0.375 11.105 5.122 1.00 78.06 85 PRO A N 1
ATOM 617 C CA . PRO A 1 85 ? 0.962 10.757 3.841 1.00 78.06 85 PRO A CA 1
ATOM 618 C C . PRO A 1 85 ? 1.852 9.510 3.972 1.00 78.06 85 PRO A C 1
ATOM 620 O O . PRO A 1 85 ? 2.729 9.430 4.834 1.00 78.06 85 PRO A O 1
ATOM 623 N N . ALA A 1 86 ? 1.657 8.552 3.073 1.00 82.38 86 ALA A N 1
ATOM 624 C CA . ALA A 1 86 ? 2.376 7.289 3.006 1.00 82.38 86 ALA A CA 1
ATOM 625 C C . ALA A 1 86 ? 3.016 7.111 1.625 1.00 82.38 86 ALA A C 1
ATOM 627 O O . ALA A 1 86 ? 2.442 7.466 0.591 1.00 82.38 86 ALA A O 1
ATOM 628 N N . HIS A 1 87 ? 4.217 6.547 1.603 1.00 85.62 87 HIS A N 1
ATOM 629 C CA . HIS A 1 87 ? 4.932 6.260 0.374 1.00 85.62 87 HIS A CA 1
ATOM 630 C C . HIS A 1 87 ? 5.193 4.762 0.260 1.00 85.62 87 HIS A C 1
ATOM 632 O O . HIS A 1 87 ? 5.886 4.184 1.094 1.00 85.62 87 HIS A O 1
ATOM 638 N N . PHE A 1 88 ? 4.620 4.147 -0.768 1.00 86.44 88 PHE A N 1
ATOM 639 C CA . PHE A 1 88 ? 4.800 2.744 -1.101 1.00 86.44 88 PHE A CA 1
ATOM 640 C C . PHE A 1 88 ? 5.976 2.611 -2.055 1.00 86.44 88 PHE A C 1
ATOM 642 O O . PHE A 1 88 ? 5.916 3.095 -3.184 1.00 86.44 88 PHE A O 1
ATOM 649 N N . PHE A 1 89 ? 7.009 1.921 -1.597 1.00 86.81 89 PHE A N 1
ATOM 650 C CA . PHE A 1 89 ? 8.152 1.506 -2.389 1.00 86.81 89 PHE A CA 1
ATOM 651 C C . PHE A 1 89 ? 8.146 -0.000 -2.543 1.00 86.81 89 PHE A C 1
ATOM 653 O O . PHE A 1 89 ? 7.822 -0.716 -1.597 1.00 86.81 89 PHE A O 1
ATOM 660 N N . GLY A 1 90 ? 8.552 -0.501 -3.697 1.00 88.19 90 GLY A N 1
ATOM 661 C CA . GLY A 1 90 ? 8.712 -1.928 -3.914 1.00 88.19 90 GLY A CA 1
ATOM 662 C C . GLY A 1 90 ? 8.934 -2.255 -5.374 1.00 88.19 90 GLY A C 1
ATOM 663 O O . GLY A 1 90 ? 9.220 -1.382 -6.189 1.00 88.19 90 GLY A O 1
ATOM 664 N N . ALA A 1 91 ? 8.786 -3.527 -5.698 1.00 89.75 91 ALA A N 1
ATOM 665 C CA . ALA A 1 91 ? 8.765 -3.984 -7.076 1.00 89.75 91 ALA A CA 1
ATOM 666 C C . ALA A 1 91 ? 7.958 -5.276 -7.186 1.00 89.75 91 ALA A C 1
ATOM 668 O O . ALA A 1 91 ? 7.788 -6.016 -6.205 1.00 89.75 91 ALA A O 1
ATOM 669 N N . PHE A 1 92 ? 7.499 -5.564 -8.397 1.00 87.69 92 PHE A N 1
ATOM 670 C CA . PHE A 1 92 ? 7.011 -6.891 -8.744 1.00 87.69 92 PHE A CA 1
ATOM 671 C C . PHE A 1 92 ? 8.184 -7.863 -8.788 1.00 87.69 92 PHE A C 1
ATOM 673 O O . PHE A 1 92 ? 9.139 -7.671 -9.538 1.00 87.69 92 PHE A O 1
ATOM 680 N N . HIS A 1 93 ? 8.124 -8.909 -7.973 1.00 85.88 93 HIS A N 1
ATOM 681 C CA . HIS A 1 93 ? 9.137 -9.960 -7.976 1.00 85.88 93 HIS A CA 1
ATOM 682 C C . HIS A 1 93 ? 8.746 -11.120 -8.897 1.00 85.88 93 HIS A C 1
ATOM 684 O O . HIS A 1 93 ? 9.623 -11.772 -9.450 1.00 85.88 93 HIS A O 1
ATOM 690 N N . ASP A 1 94 ? 7.443 -11.341 -9.082 1.00 84.19 94 ASP A N 1
ATOM 691 C CA . ASP A 1 94 ? 6.884 -12.354 -9.978 1.00 84.19 94 ASP A CA 1
ATOM 692 C C . ASP A 1 94 ? 5.569 -11.843 -10.603 1.00 84.19 94 ASP A C 1
ATOM 694 O O . ASP A 1 94 ? 5.122 -10.725 -10.312 1.00 84.19 94 ASP A O 1
ATOM 698 N N . VAL A 1 95 ? 4.945 -12.627 -11.485 1.00 81.56 95 VAL A N 1
ATOM 699 C CA . VAL A 1 95 ? 3.709 -12.245 -12.174 1.00 81.56 95 VAL A CA 1
ATOM 700 C C . VAL A 1 95 ? 2.593 -12.095 -11.144 1.00 81.56 95 VAL A C 1
ATOM 702 O O . VAL A 1 95 ? 2.173 -13.051 -10.499 1.00 81.56 95 VAL A O 1
ATOM 705 N N . GLY A 1 96 ? 2.113 -10.863 -10.973 1.00 82.44 96 GLY A N 1
ATOM 706 C CA . GLY A 1 96 ? 1.088 -10.552 -9.980 1.00 82.44 96 GLY A CA 1
ATOM 707 C C . GLY A 1 96 ? 1.571 -10.630 -8.528 1.00 82.44 96 GLY A C 1
ATOM 708 O O . GLY A 1 96 ? 0.741 -10.521 -7.633 1.00 82.44 96 GLY A O 1
ATOM 709 N N . VAL A 1 97 ? 2.871 -10.777 -8.259 1.00 88.38 97 VAL A N 1
ATOM 710 C CA . VAL A 1 97 ? 3.419 -10.763 -6.893 1.00 88.38 97 VAL A CA 1
ATOM 711 C C . VAL A 1 97 ? 4.353 -9.574 -6.736 1.00 88.38 97 VAL A C 1
ATOM 713 O O . VAL A 1 97 ? 5.390 -9.494 -7.396 1.00 88.38 97 VAL A O 1
ATOM 716 N N . ALA A 1 98 ? 4.013 -8.667 -5.826 1.00 89.81 98 ALA A N 1
ATOM 717 C CA . ALA A 1 98 ? 4.837 -7.505 -5.508 1.00 89.81 98 ALA A CA 1
ATOM 718 C C . ALA A 1 98 ? 5.108 -7.417 -4.017 1.00 89.81 98 ALA A C 1
ATOM 720 O O . ALA A 1 98 ? 4.324 -7.895 -3.207 1.00 89.81 98 ALA A O 1
ATOM 721 N N . ARG A 1 99 ? 6.225 -6.804 -3.639 1.00 90.00 99 ARG A N 1
ATOM 722 C CA . ARG A 1 99 ? 6.546 -6.564 -2.232 1.00 90.00 99 ARG A CA 1
ATOM 723 C C . ARG A 1 99 ? 7.399 -5.324 -2.072 1.00 90.00 99 ARG A C 1
ATOM 725 O O . ARG A 1 99 ? 8.131 -4.946 -2.990 1.00 90.00 99 ARG A O 1
ATOM 732 N N . GLY A 1 100 ? 7.368 -4.758 -0.877 1.00 89.62 100 GLY A N 1
ATOM 733 C CA . GLY A 1 100 ? 8.275 -3.690 -0.505 1.00 89.62 100 GLY A CA 1
ATOM 734 C C . GLY A 1 100 ? 7.950 -3.066 0.843 1.00 89.62 100 GLY A C 1
ATOM 735 O O . GLY A 1 100 ? 7.548 -3.759 1.777 1.00 89.62 100 GLY A O 1
ATOM 736 N N . LEU A 1 101 ? 8.174 -1.760 0.943 1.00 88.81 101 LEU A N 1
ATOM 737 C CA . LEU A 1 101 ? 8.103 -0.977 2.170 1.00 88.81 101 LEU A CA 1
ATOM 738 C C . LEU A 1 101 ? 7.131 0.197 2.028 1.00 88.81 101 LEU A C 1
ATOM 740 O O . LEU A 1 101 ? 7.024 0.807 0.969 1.00 88.81 101 LEU A O 1
ATOM 744 N N . ILE A 1 102 ? 6.438 0.516 3.113 1.00 86.31 102 ILE A N 1
ATOM 745 C CA . ILE A 1 102 ? 5.631 1.720 3.283 1.00 86.31 102 ILE A CA 1
ATOM 746 C C . ILE A 1 102 ? 6.382 2.616 4.256 1.00 86.31 102 ILE A C 1
ATOM 748 O O . ILE A 1 102 ? 6.657 2.198 5.381 1.00 86.31 102 ILE A O 1
ATOM 752 N N . VAL A 1 103 ? 6.699 3.840 3.846 1.00 83.94 103 VAL A N 1
ATOM 753 C CA . VAL A 1 103 ? 7.368 4.835 4.695 1.00 83.94 103 VAL A CA 1
ATOM 754 C C . VAL A 1 103 ? 6.480 6.068 4.883 1.00 83.94 103 VAL A C 1
ATOM 756 O O . VAL A 1 103 ? 5.748 6.441 3.960 1.00 83.94 103 VAL A O 1
ATOM 759 N N . PRO A 1 104 ? 6.490 6.715 6.060 1.00 77.12 104 PRO A N 1
ATOM 760 C CA . PRO A 1 104 ? 5.726 7.936 6.283 1.00 77.12 104 PRO A CA 1
ATOM 761 C C . PRO A 1 104 ? 6.389 9.094 5.531 1.00 77.12 104 PRO A C 1
ATOM 763 O O . PRO A 1 104 ? 7.602 9.294 5.610 1.00 77.12 104 PRO A O 1
ATOM 766 N N . ALA A 1 105 ? 5.609 9.891 4.799 1.00 65.69 105 ALA A N 1
ATOM 767 C CA . ALA A 1 105 ? 6.186 10.946 3.960 1.00 65.69 105 ALA A CA 1
ATOM 768 C C . ALA A 1 105 ? 6.726 12.150 4.761 1.00 65.69 105 ALA A C 1
ATOM 770 O O . ALA A 1 105 ? 7.411 13.002 4.193 1.00 65.69 105 ALA A O 1
ATOM 771 N N . GLU A 1 106 ? 6.457 12.229 6.070 1.00 56.88 106 GLU A N 1
ATOM 772 C CA . GLU A 1 106 ? 7.057 13.228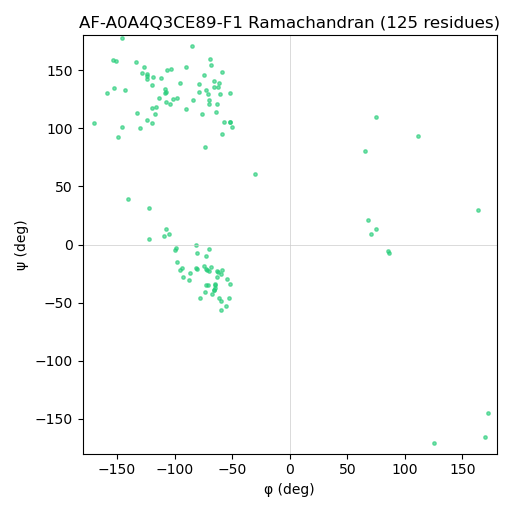 6.971 1.00 56.88 106 GLU A CA 1
ATOM 773 C C . GLU A 1 106 ? 8.585 13.108 7.069 1.00 56.88 106 GLU A C 1
ATOM 775 O O . GLU A 1 106 ? 9.259 14.109 7.316 1.00 56.88 106 GLU A O 1
ATOM 780 N N . GLU A 1 107 ? 9.151 11.933 6.780 1.00 50.47 107 GLU A N 1
ATOM 781 C CA . GLU A 1 107 ? 10.605 11.737 6.749 1.00 50.47 107 GLU A CA 1
ATOM 782 C C . GLU A 1 107 ? 11.274 12.447 5.555 1.00 50.47 107 GLU A C 1
ATOM 784 O O . GLU A 1 107 ? 12.435 12.839 5.629 1.00 50.47 107 GLU A O 1
ATOM 789 N N . VAL A 1 108 ? 10.521 12.735 4.485 1.00 46.09 108 VAL A N 1
ATOM 790 C CA . VAL A 1 108 ? 11.040 13.425 3.288 1.00 46.09 108 VAL A CA 1
ATOM 791 C C . VAL A 1 108 ? 11.109 14.948 3.481 1.00 46.09 108 VAL A C 1
ATOM 793 O O . VAL A 1 108 ? 11.848 15.631 2.775 1.00 46.09 108 VAL A O 1
ATOM 796 N N . ARG A 1 109 ? 10.361 15.521 4.438 1.00 39.47 109 ARG A N 1
ATOM 797 C CA . ARG A 1 109 ? 10.346 16.982 4.650 1.00 39.47 109 ARG A CA 1
ATOM 798 C C . ARG A 1 109 ? 11.447 17.488 5.577 1.00 39.47 109 ARG A C 1
ATOM 800 O O . ARG A 1 109 ? 11.811 18.655 5.455 1.00 39.47 109 ARG A O 1
ATOM 807 N N . ARG A 1 110 ? 11.989 16.656 6.473 1.00 43.06 110 ARG A N 1
ATOM 808 C CA . ARG A 1 110 ? 12.970 17.116 7.473 1.00 43.06 110 ARG A CA 1
ATOM 809 C C . ARG A 1 110 ? 14.342 17.423 6.856 1.00 43.06 110 ARG A C 1
ATOM 811 O O . ARG A 1 110 ? 14.939 18.437 7.190 1.00 43.06 110 ARG A O 1
ATOM 818 N N . TH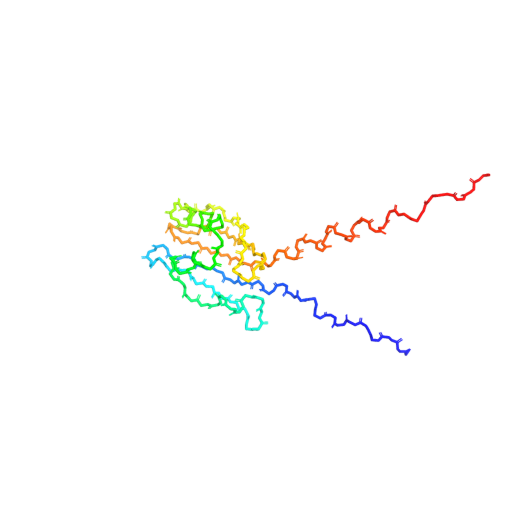R A 1 111 ? 14.760 16.671 5.838 1.00 41.28 111 THR A N 1
ATOM 819 C CA . THR A 1 111 ? 15.995 16.938 5.072 1.00 41.28 111 THR A CA 1
ATOM 820 C C . THR A 1 111 ? 15.949 18.208 4.213 1.00 41.28 111 THR A C 1
ATOM 822 O O . THR A 1 111 ? 17.002 18.729 3.859 1.00 41.28 111 THR A O 1
ATOM 825 N N . ALA A 1 112 ? 14.764 18.746 3.895 1.00 46.91 112 ALA A N 1
ATOM 826 C CA . ALA A 1 112 ? 14.625 19.931 3.039 1.00 46.91 112 ALA A CA 1
ATOM 827 C C . ALA A 1 112 ? 14.546 21.264 3.812 1.00 46.91 112 ALA A C 1
ATOM 829 O O . ALA A 1 112 ? 14.788 22.323 3.230 1.00 46.91 112 ALA A O 1
ATOM 830 N N . ILE A 1 113 ? 14.196 21.236 5.104 1.00 50.12 113 ILE A N 1
ATOM 831 C CA . ILE A 1 113 ? 14.077 22.451 5.932 1.00 50.12 113 ILE A CA 1
ATOM 832 C C . ILE A 1 113 ? 15.343 22.769 6.740 1.00 50.12 113 ILE A C 1
ATOM 834 O O . ILE A 1 113 ? 15.553 23.933 7.063 1.00 50.12 113 ILE A O 1
ATOM 838 N N . GLU A 1 114 ? 16.219 21.793 7.003 1.00 47.34 114 GLU A N 1
ATOM 839 C CA . GLU A 1 114 ? 17.463 22.027 7.761 1.00 47.34 114 GLU A CA 1
ATOM 840 C C . GLU A 1 114 ? 18.597 22.636 6.909 1.00 47.34 114 GLU A C 1
ATOM 842 O O . GLU A 1 114 ? 19.473 23.307 7.444 1.00 47.34 114 GLU A O 1
ATOM 847 N N . GLN A 1 115 ? 18.558 22.514 5.575 1.00 49.56 115 GLN A N 1
ATOM 848 C CA . GLN A 1 115 ? 19.587 23.087 4.684 1.00 49.56 115 GLN A CA 1
ATOM 849 C C . GLN A 1 115 ? 19.420 24.587 4.384 1.00 49.56 115 GLN A C 1
ATOM 851 O O . GLN A 1 115 ? 20.294 25.187 3.768 1.00 49.56 115 GLN A O 1
ATOM 856 N N . ARG A 1 116 ? 18.317 25.217 4.807 1.00 47.41 116 ARG A N 1
ATOM 857 C CA . ARG A 1 116 ? 18.044 26.648 4.557 1.00 47.41 116 ARG A CA 1
ATOM 858 C C . ARG A 1 116 ? 18.381 27.570 5.730 1.00 47.41 116 ARG A C 1
ATOM 860 O O . ARG A 1 116 ? 18.228 28.777 5.595 1.00 47.41 116 ARG A O 1
ATOM 867 N N . GLY A 1 117 ? 18.827 27.019 6.861 1.00 48.03 117 GLY A N 1
ATOM 868 C CA . GLY A 1 117 ? 19.164 27.788 8.065 1.00 48.03 117 GLY A CA 1
ATOM 869 C C . GLY A 1 117 ? 20.655 28.076 8.276 1.00 48.03 117 GLY A C 1
ATOM 870 O O . GLY A 1 117 ? 20.984 28.777 9.224 1.00 48.03 117 GLY A O 1
ATOM 871 N N . ALA A 1 118 ? 21.552 27.548 7.435 1.00 51.22 118 ALA A N 1
ATOM 872 C CA . ALA A 1 118 ? 23.005 27.610 7.652 1.00 51.22 118 ALA A CA 1
ATOM 873 C C . ALA A 1 118 ? 23.759 28.586 6.722 1.00 51.22 118 ALA A C 1
ATOM 875 O O . ALA A 1 118 ? 24.981 28.528 6.654 1.00 51.22 118 ALA A O 1
ATOM 876 N N 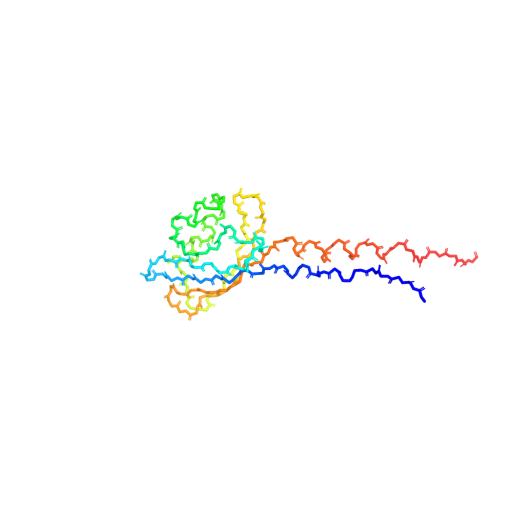. ASP A 1 119 ? 23.050 29.468 6.009 1.00 51.59 119 ASP A N 1
ATOM 877 C CA . ASP A 1 119 ? 23.620 30.360 4.980 1.00 51.59 119 ASP A CA 1
ATOM 878 C C . ASP A 1 119 ? 23.364 31.856 5.262 1.00 51.59 119 ASP A C 1
ATOM 880 O O . ASP A 1 119 ? 23.182 32.647 4.346 1.00 51.59 119 ASP A O 1
ATOM 884 N N . VAL A 1 120 ? 23.279 32.284 6.529 1.00 57.44 120 VAL A N 1
ATOM 885 C CA . VAL A 1 120 ? 23.093 33.718 6.859 1.00 57.44 120 VAL A CA 1
ATOM 886 C C . VAL A 1 120 ? 23.892 34.191 8.079 1.00 57.44 120 VAL A C 1
ATOM 888 O O . VAL A 1 120 ? 23.402 34.997 8.860 1.00 57.44 120 VAL A O 1
ATOM 891 N N . ASP A 1 121 ? 25.130 33.727 8.255 1.00 51.88 121 ASP A N 1
ATOM 892 C CA . ASP A 1 121 ? 26.078 34.393 9.164 1.00 51.88 121 ASP A CA 1
ATOM 893 C C . ASP A 1 121 ? 27.508 34.200 8.647 1.00 51.88 121 ASP A C 1
ATOM 895 O O . ASP A 1 121 ? 28.129 33.163 8.874 1.00 51.88 121 ASP A O 1
ATOM 899 N N . GLY A 1 122 ? 28.016 35.149 7.851 1.00 55.53 122 GLY A N 1
ATOM 900 C CA . GLY A 1 122 ? 29.397 35.029 7.382 1.00 55.53 122 GLY A CA 1
ATOM 901 C C . GLY A 1 122 ? 29.881 35.869 6.204 1.00 55.53 122 GLY A C 1
ATOM 902 O O . GLY A 1 122 ? 30.780 35.396 5.530 1.00 55.53 122 GLY A O 1
ATOM 903 N N . ILE A 1 123 ? 29.372 37.078 5.940 1.00 52.66 123 ILE A N 1
ATOM 904 C CA . ILE A 1 123 ? 30.111 38.136 5.210 1.00 52.66 123 ILE A CA 1
ATOM 905 C C . ILE A 1 123 ? 29.566 39.506 5.669 1.00 52.66 123 ILE A C 1
ATOM 907 O O . ILE A 1 123 ? 28.361 39.674 5.766 1.00 52.66 123 ILE A O 1
ATOM 911 N N . ALA A 1 124 ? 30.309 40.560 5.984 1.00 48.53 124 ALA A N 1
ATOM 912 C CA . ALA A 1 124 ? 31.733 40.789 6.099 1.00 48.53 124 ALA A CA 1
ATOM 913 C C . ALA A 1 124 ? 31.912 42.026 7.000 1.00 48.53 124 ALA A C 1
ATOM 915 O O . ALA A 1 124 ? 31.298 43.068 6.768 1.00 48.53 124 ALA A O 1
ATOM 916 N N . GLY A 1 125 ? 32.771 41.919 8.010 1.00 50.25 125 GLY A N 1
ATOM 917 C CA . GLY A 1 125 ? 33.574 43.053 8.448 1.00 50.25 125 GLY A CA 1
ATOM 918 C C . GLY A 1 125 ? 34.888 43.057 7.667 1.00 50.25 125 GLY A C 1
ATOM 919 O O . GLY A 1 125 ? 35.376 41.988 7.297 1.00 50.25 125 GLY A O 1
ATOM 920 N N . THR A 1 126 ? 35.467 44.250 7.514 1.00 46.34 126 THR A N 1
ATOM 921 C CA . THR A 1 126 ? 36.851 44.594 7.109 1.00 46.34 126 THR A CA 1
ATOM 922 C C . THR A 1 126 ? 36.973 45.252 5.732 1.00 46.34 126 THR A C 1
ATOM 924 O O . THR A 1 126 ? 37.131 44.575 4.720 1.00 46.34 126 THR A O 1
ATOM 927 N N . ALA A 1 127 ? 36.961 46.588 5.732 1.00 50.91 127 ALA A N 1
ATOM 928 C CA . ALA A 1 127 ? 37.997 47.457 5.158 1.00 50.91 127 ALA A CA 1
ATOM 929 C C . ALA A 1 127 ? 37.727 48.902 5.602 1.00 50.91 127 ALA A C 1
ATOM 931 O O . ALA A 1 127 ? 36.572 49.352 5.438 1.00 50.91 127 ALA A O 1
#

Sequence (127 aa):
MNQLAANTPTATARAALWSWNGATGVLTIRAEPGGAFSSIDGAWSLESLLAQFDGLARVRIATPLRSGRPGDPIDIRATLLDGSPAHFFGAFHDVGVARGLIVPAEEVRRTAIEQRGADVDGIAGTA